Protein AF-Q670M2-F1 (afdb_monomer)

InterPro domains:
  IPR027417 P-loop containing nucleoside triphosphate hydrolase [SSF52540] (26-92)
  IPR049945 ORC1/DEAH AAA+ ATPase domain [PF13401] (62-99)
  IPR052026 ExeA/AAA ATPase DNA-binding & secretion [PTHR35894] (21-99)

Radius of gyration: 21.58 Å; Cα contacts (8 Å, |Δi|>4): 19; chains: 1; bounding box: 43×35×64 Å

pLDDT: mean 79.64, std 11.53, range [50.56, 93.44]

Organism: NCBI:txid314281

Foldseek 3Di:
DPPVVVVVVVVVVVVVVVLVVVCVVVVHPDDPPDPDDDLVPDDPPPVLVVVLVVVVVCVVVVPPDDDDDDDPPPCSVVSVVVSVVVPPDPDDDDDDPDPDDD

Mean predicted aligned error: 12.06 Å

Secondary structure (DSSP, 8-state):
--HHHHHHHHHHHHHHHHHHHHHHHTT-SS-TT-SS--GGG----HHHHHHHHHHHHHHHHT-S-------TTS-HHHHHHHHHHHTTTT--------S---

Structure (mmCIF, N/CA/C/O backbone):
data_AF-Q670M2-F1
#
_entry.id   AF-Q670M2-F1
#
loop_
_atom_site.group_PDB
_atom_site.id
_atom_site.type_symbol
_atom_site.label_atom_id
_atom_site.label_alt_id
_atom_site.label_comp_id
_atom_site.label_asym_id
_atom_site.label_entity_id
_atom_site.label_seq_id
_atom_site.pdbx_PDB_ins_code
_atom_site.Cartn_x
_atom_site.Cartn_y
_atom_site.Cartn_z
_atom_site.occupancy
_atom_site.B_iso_or_equiv
_atom_site.auth_seq_id
_atom_site.auth_comp_id
_atom_site.auth_asym_id
_atom_site.auth_atom_id
_atom_site.pdbx_PDB_model_num
ATOM 1 N N . MET A 1 1 ? 4.577 -19.921 -49.093 1.00 52.09 1 MET A N 1
ATOM 2 C CA . MET A 1 1 ? 3.920 -19.732 -47.777 1.00 52.09 1 MET A CA 1
ATOM 3 C C . MET A 1 1 ? 4.703 -20.314 -46.585 1.00 52.09 1 MET A C 1
ATOM 5 O O . MET A 1 1 ? 4.303 -20.064 -45.462 1.00 52.09 1 MET A O 1
ATOM 9 N N . ALA A 1 2 ? 5.834 -21.017 -46.777 1.00 54.78 2 ALA A N 1
ATOM 10 C CA . ALA A 1 2 ? 6.617 -21.613 -45.677 1.00 54.78 2 ALA A CA 1
ATOM 11 C C . ALA A 1 2 ? 7.663 -20.674 -45.024 1.00 54.78 2 ALA A C 1
ATOM 13 O O . ALA A 1 2 ? 8.157 -20.955 -43.938 1.00 54.78 2 ALA A O 1
ATOM 14 N N . THR A 1 3 ? 8.010 -19.552 -45.661 1.00 56.88 3 THR A N 1
ATOM 15 C CA . THR A 1 3 ? 9.152 -18.704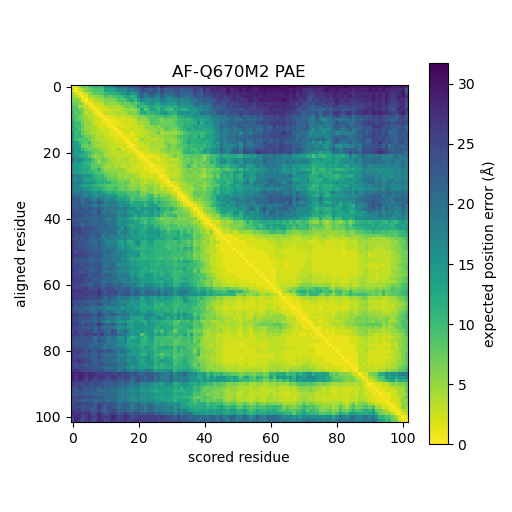 -45.263 1.00 56.88 3 THR A CA 1
ATOM 16 C C . THR A 1 3 ? 8.858 -17.766 -44.082 1.00 56.88 3 THR A C 1
ATOM 18 O O . THR A 1 3 ? 9.764 -17.410 -43.333 1.00 56.88 3 THR A O 1
ATOM 21 N N . THR A 1 4 ? 7.596 -17.384 -43.871 1.00 55.94 4 THR A N 1
ATOM 22 C CA . THR A 1 4 ? 7.174 -16.470 -42.793 1.00 55.94 4 THR A CA 1
ATOM 23 C C . THR A 1 4 ? 7.079 -17.159 -41.428 1.00 55.94 4 THR A C 1
ATOM 25 O O . THR A 1 4 ? 7.435 -16.556 -40.417 1.00 55.94 4 THR A O 1
ATOM 28 N N . ALA A 1 5 ? 6.686 -18.437 -41.385 1.00 59.22 5 ALA A N 1
ATOM 29 C CA . ALA A 1 5 ? 6.602 -19.217 -40.145 1.00 59.22 5 ALA A CA 1
ATOM 30 C C . ALA A 1 5 ? 7.987 -19.478 -39.518 1.00 59.22 5 ALA A C 1
ATOM 32 O O . ALA A 1 5 ? 8.155 -19.392 -38.301 1.00 59.22 5 ALA A O 1
ATOM 33 N N . THR A 1 6 ? 9.010 -19.722 -40.342 1.00 68.56 6 THR A N 1
ATOM 34 C CA . THR A 1 6 ? 10.387 -19.951 -39.875 1.00 68.56 6 THR A CA 1
ATOM 35 C C . THR A 1 6 ? 11.027 -18.678 -39.313 1.00 68.56 6 THR A C 1
ATOM 37 O O . THR A 1 6 ? 11.712 -18.735 -38.291 1.00 68.56 6 THR A O 1
ATOM 40 N N . ALA A 1 7 ? 10.763 -17.517 -39.923 1.00 67.81 7 ALA A N 1
ATOM 41 C CA . ALA A 1 7 ? 11.241 -16.226 -39.425 1.00 67.81 7 ALA A CA 1
ATOM 42 C C . ALA A 1 7 ? 10.594 -15.848 -38.081 1.00 67.81 7 ALA A C 1
ATOM 44 O O . ALA A 1 7 ? 11.286 -15.387 -37.170 1.00 67.81 7 ALA A O 1
ATOM 45 N N . LEU A 1 8 ? 9.290 -16.108 -37.928 1.00 70.81 8 LEU A N 1
ATOM 46 C CA . LEU A 1 8 ? 8.572 -15.897 -36.671 1.00 70.81 8 LEU A CA 1
ATOM 47 C C . LEU A 1 8 ? 9.135 -16.787 -35.551 1.00 70.81 8 LEU A C 1
ATOM 49 O O .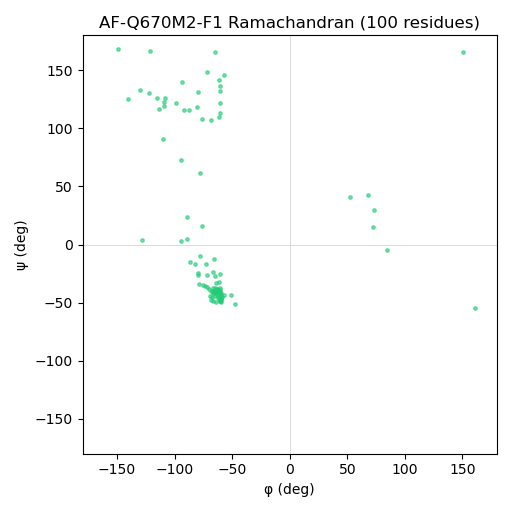 LEU A 1 8 ? 9.445 -16.291 -34.469 1.00 70.81 8 LEU A O 1
ATOM 53 N N . ASN A 1 9 ? 9.370 -18.071 -35.831 1.00 75.75 9 ASN A N 1
ATOM 54 C CA . ASN A 1 9 ? 9.969 -18.997 -34.867 1.00 75.75 9 ASN A CA 1
ATOM 55 C C . ASN A 1 9 ? 11.386 -18.576 -34.448 1.00 75.75 9 ASN A C 1
ATOM 57 O O . ASN A 1 9 ? 11.733 -18.665 -33.271 1.00 75.75 9 ASN A O 1
ATOM 61 N N . ALA A 1 10 ? 12.199 -18.071 -35.378 1.00 74.88 10 ALA A N 1
ATOM 62 C CA . ALA A 1 10 ? 13.533 -17.562 -35.066 1.00 74.88 10 ALA A CA 1
ATOM 63 C C . ALA A 1 10 ? 13.485 -16.298 -34.187 1.00 74.88 10 ALA A C 1
ATOM 65 O O . ALA A 1 10 ? 14.255 -16.185 -33.230 1.00 74.88 10 ALA A O 1
ATOM 66 N N . ALA A 1 11 ? 12.562 -15.372 -34.465 1.00 75.88 11 ALA A N 1
ATOM 67 C CA . ALA A 1 11 ? 12.373 -14.161 -33.669 1.00 75.88 11 ALA A CA 1
ATOM 68 C C . ALA A 1 11 ? 11.896 -14.479 -32.243 1.00 75.88 11 ALA A C 1
ATOM 70 O O . ALA A 1 11 ? 12.461 -13.957 -31.279 1.00 75.88 11 ALA A O 1
ATOM 71 N N . VAL A 1 12 ? 10.928 -15.390 -32.098 1.00 75.62 12 VAL A N 1
ATOM 72 C CA . VAL A 1 12 ? 10.438 -15.856 -30.791 1.00 75.62 12 VAL A CA 1
ATOM 73 C C . VAL A 1 12 ? 11.561 -16.535 -30.009 1.00 75.62 12 VAL A C 1
ATOM 75 O O . VAL A 1 12 ? 11.789 -16.200 -28.850 1.00 75.62 12 VAL A O 1
ATOM 78 N N . LYS A 1 13 ? 12.341 -17.418 -30.643 1.00 75.94 13 LYS A N 1
ATOM 79 C CA . LYS A 1 13 ? 13.467 -18.104 -29.989 1.00 75.94 13 LYS A CA 1
ATOM 80 C C . LYS A 1 13 ? 14.556 -17.123 -29.541 1.00 75.94 13 LYS A C 1
ATOM 82 O O . LYS A 1 13 ? 15.097 -17.266 -28.449 1.00 75.94 13 LYS A O 1
ATOM 87 N N . LYS A 1 14 ? 14.835 -16.092 -30.347 1.00 74.69 14 LYS A N 1
ATOM 88 C CA . LYS A 1 14 ? 15.780 -15.015 -30.011 1.00 74.69 14 LYS A CA 1
ATOM 89 C C . LYS A 1 14 ? 15.286 -14.163 -28.840 1.00 74.69 14 LYS A C 1
ATOM 91 O O . LYS A 1 14 ? 16.085 -13.801 -27.979 1.00 74.69 14 LYS A O 1
ATOM 96 N N . LEU A 1 15 ? 13.988 -13.868 -28.788 1.00 77.44 15 LEU A N 1
ATOM 97 C CA . LEU A 1 15 ? 13.370 -13.129 -27.688 1.00 77.44 15 LEU A CA 1
ATOM 98 C C . LEU A 1 15 ? 13.407 -13.939 -26.386 1.00 77.44 15 LEU A C 1
ATOM 100 O O . LEU A 1 15 ? 13.872 -13.427 -25.373 1.00 77.44 15 LEU A O 1
ATOM 104 N N . VAL A 1 16 ? 13.001 -15.211 -26.433 1.00 77.25 16 VAL A N 1
ATOM 105 C CA . VAL A 1 16 ? 13.039 -16.134 -25.287 1.00 77.25 16 VAL A CA 1
ATOM 106 C C . VAL A 1 16 ? 14.467 -16.312 -24.773 1.00 77.25 16 VAL A C 1
ATOM 108 O O . VAL A 1 16 ? 14.700 -16.227 -23.573 1.00 77.25 16 VAL A O 1
AT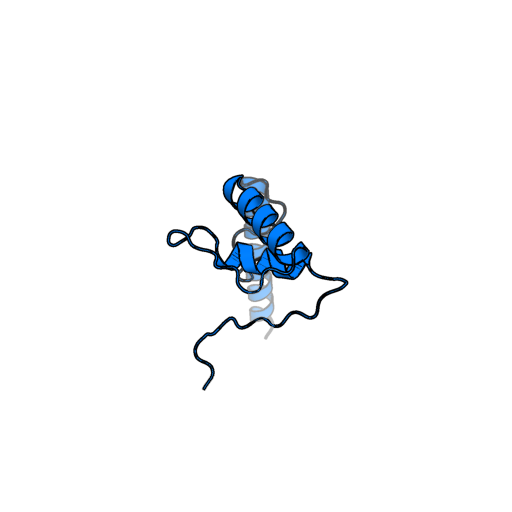OM 111 N N . PHE A 1 17 ? 15.449 -16.475 -25.661 1.00 78.56 17 PHE A N 1
ATOM 112 C CA . PHE A 1 17 ? 16.851 -16.584 -25.256 1.00 78.56 17 PHE A CA 1
ATOM 113 C C . PHE A 1 17 ? 17.362 -15.300 -24.588 1.00 78.56 17 PHE A C 1
ATOM 115 O O . PHE A 1 17 ? 18.040 -15.354 -23.564 1.00 78.56 17 PHE A O 1
ATOM 122 N N . LYS A 1 18 ? 16.989 -14.132 -25.126 1.00 74.06 18 LYS A N 1
ATOM 123 C CA . LYS A 1 18 ? 17.330 -12.830 -24.537 1.00 74.06 18 LYS A CA 1
ATOM 124 C C . LYS A 1 18 ? 16.699 -12.645 -23.152 1.00 74.06 18 LYS A C 1
ATOM 126 O O . LYS A 1 18 ? 17.349 -12.105 -22.263 1.00 74.06 18 LYS A O 1
ATOM 131 N N . LEU A 1 19 ? 15.466 -13.114 -22.971 1.00 74.38 19 LEU A N 1
ATOM 132 C CA . LEU A 1 19 ? 14.745 -13.106 -21.697 1.00 74.38 19 LEU A CA 1
ATOM 133 C C . LEU A 1 19 ? 15.426 -13.993 -20.652 1.00 74.38 19 LEU A C 1
ATOM 135 O O . LEU A 1 19 ? 15.712 -13.523 -19.555 1.00 74.38 19 LEU A O 1
ATOM 139 N N . ILE A 1 20 ? 15.758 -15.233 -21.017 1.00 80.06 20 ILE A N 1
ATOM 140 C CA . ILE A 1 20 ? 16.473 -16.177 -20.143 1.00 80.06 20 ILE A CA 1
ATOM 141 C C . ILE A 1 20 ? 17.830 -15.597 -19.721 1.00 80.06 20 ILE A C 1
ATOM 143 O O . ILE A 1 20 ? 18.157 -15.613 -18.538 1.00 80.06 20 ILE A O 1
ATOM 147 N N . MET A 1 21 ? 18.583 -15.017 -20.664 1.00 84.69 21 MET A N 1
ATOM 148 C CA . MET A 1 21 ? 19.876 -14.380 -20.386 1.00 84.69 21 MET A CA 1
ATOM 149 C C . MET A 1 21 ? 19.746 -13.200 -19.413 1.00 84.69 21 MET A C 1
ATOM 151 O O . MET A 1 21 ? 20.587 -13.024 -18.534 1.00 84.69 21 MET A O 1
ATOM 155 N N . TYR A 1 22 ? 18.703 -12.382 -19.560 1.00 81.62 22 TYR A N 1
ATOM 156 C CA . TYR A 1 22 ? 18.476 -11.233 -18.686 1.00 81.62 22 TYR A CA 1
ATOM 157 C C . TYR A 1 22 ? 18.138 -11.675 -17.255 1.00 81.62 22 TYR A C 1
ATOM 159 O O . TYR A 1 22 ? 18.729 -11.170 -16.301 1.00 81.62 22 TYR A O 1
ATOM 167 N N . LEU A 1 23 ? 17.250 -12.664 -17.109 1.00 84.50 23 LEU A N 1
ATOM 168 C CA . LEU A 1 23 ? 16.905 -13.240 -15.808 1.00 84.50 23 LEU A CA 1
ATOM 169 C C . LEU A 1 23 ? 18.128 -13.868 -15.128 1.00 84.50 23 LEU A C 1
ATOM 171 O O . LEU A 1 23 ? 18.359 -13.607 -13.951 1.00 84.50 23 LEU A O 1
ATOM 175 N N . SER A 1 24 ? 18.961 -14.614 -15.865 1.00 84.38 24 SER A N 1
ATOM 176 C CA . SER A 1 24 ? 20.180 -15.213 -15.305 1.00 84.38 24 SER A CA 1
ATOM 177 C C . SER A 1 24 ? 21.241 -14.176 -14.935 1.00 84.38 24 SER A C 1
ATOM 179 O O . SER A 1 24 ? 21.880 -14.307 -13.897 1.00 84.38 24 SER A O 1
ATOM 181 N N . PHE A 1 25 ? 21.428 -13.135 -15.756 1.00 86.19 25 PHE A N 1
ATOM 182 C CA . PHE A 1 25 ? 22.439 -12.101 -15.511 1.00 86.19 25 PHE A CA 1
ATOM 183 C C . PHE A 1 25 ? 22.127 -11.289 -14.248 1.00 86.19 25 PHE A C 1
ATOM 185 O O . PHE A 1 25 ? 23.025 -11.011 -13.459 1.00 86.19 25 PHE A O 1
ATOM 192 N N . PHE A 1 26 ? 20.851 -10.953 -14.029 1.00 83.31 26 PHE A N 1
ATOM 193 C CA . PHE A 1 26 ? 20.399 -10.206 -12.850 1.00 83.31 26 PHE A CA 1
ATOM 194 C C . PHE A 1 26 ? 19.913 -11.099 -11.697 1.00 83.31 26 PHE A C 1
ATOM 196 O O . PHE A 1 26 ? 19.463 -10.577 -10.680 1.00 83.31 26 PHE A O 1
ATOM 203 N N . SER A 1 27 ? 20.006 -12.428 -11.832 1.00 83.94 27 SER A N 1
ATOM 204 C CA . SER A 1 27 ? 19.505 -13.406 -10.850 1.00 83.94 27 SER A CA 1
ATOM 205 C C . SER A 1 27 ? 18.036 -13.183 -10.449 1.00 83.94 27 SER A C 1
ATOM 207 O O . SER A 1 27 ? 17.665 -13.295 -9.281 1.00 83.94 27 SER A O 1
ATOM 209 N N . LEU A 1 28 ? 17.191 -12.847 -11.426 1.00 81.25 28 LEU A N 1
ATOM 210 C CA . LEU A 1 28 ? 15.767 -12.581 -11.226 1.00 81.25 28 LEU A CA 1
ATOM 211 C C . LEU A 1 28 ? 14.938 -13.847 -11.463 1.00 81.25 28 LEU A C 1
ATOM 213 O O . LEU A 1 28 ? 15.186 -14.593 -12.407 1.00 81.25 28 LEU A O 1
ATOM 217 N N . GLN A 1 29 ? 13.923 -14.058 -10.624 1.00 77.38 29 GLN A N 1
ATOM 218 C CA . GLN A 1 29 ? 12.984 -15.185 -10.745 1.00 77.38 29 GLN A CA 1
ATOM 219 C C . GLN A 1 29 ? 11.900 -14.937 -11.804 1.00 77.38 29 GLN A C 1
ATOM 221 O O . GLN A 1 29 ? 11.341 -15.875 -12.364 1.00 77.38 29 GLN A O 1
ATOM 226 N N . GLU A 1 30 ? 11.616 -13.669 -12.100 1.00 78.06 30 GLU A N 1
ATOM 227 C CA . GLU A 1 30 ? 10.617 -13.263 -13.079 1.00 78.06 30 GLU A CA 1
ATOM 228 C C . GLU A 1 30 ? 10.996 -11.945 -13.756 1.00 78.06 30 GLU A C 1
ATOM 230 O O . GLU A 1 30 ? 11.933 -11.254 -13.348 1.00 78.06 30 GLU A O 1
ATOM 235 N N . MET A 1 31 ? 10.284 -11.618 -14.836 1.00 75.12 31 MET A N 1
ATOM 236 C CA . MET A 1 31 ? 10.548 -10.418 -15.620 1.00 75.12 31 MET A CA 1
ATOM 237 C C . MET A 1 31 ? 10.379 -9.147 -14.781 1.00 75.12 31 MET A C 1
ATOM 239 O O . MET A 1 31 ? 9.270 -8.876 -14.314 1.00 75.12 31 MET A O 1
ATOM 243 N N . PRO A 1 32 ? 11.422 -8.310 -14.654 1.00 68.19 32 PRO A N 1
ATOM 244 C CA . PRO A 1 32 ? 11.259 -7.017 -14.018 1.00 68.19 32 PRO A CA 1
ATOM 245 C C . PRO A 1 32 ? 10.473 -6.084 -14.947 1.00 68.19 32 PRO A C 1
ATOM 247 O O . PRO A 1 32 ? 10.590 -6.158 -16.171 1.00 68.19 32 PRO A O 1
ATOM 250 N N . PHE A 1 33 ? 9.694 -5.178 -14.354 1.00 68.81 33 PHE A N 1
ATOM 251 C CA . PHE A 1 33 ? 8.904 -4.157 -15.061 1.00 68.81 33 PHE A CA 1
ATOM 252 C C . PHE A 1 33 ? 7.726 -4.698 -15.890 1.00 68.81 33 PHE A C 1
ATOM 254 O O . PHE A 1 33 ? 7.462 -4.229 -16.998 1.00 68.81 33 PHE A O 1
ATOM 261 N N . SER A 1 34 ? 6.968 -5.659 -15.351 1.00 65.25 34 SER A N 1
ATOM 262 C CA . SER A 1 34 ? 5.688 -6.032 -15.962 1.00 65.25 34 SER A CA 1
ATOM 263 C C . SER A 1 34 ? 4.721 -4.837 -15.979 1.00 65.25 34 SER A C 1
ATOM 265 O O . SER A 1 34 ? 4.657 -4.079 -15.010 1.00 65.25 34 SER A O 1
ATOM 267 N N . LEU A 1 35 ? 3.944 -4.687 -17.057 1.00 58.03 35 LEU A N 1
ATOM 268 C CA . LEU A 1 35 ? 2.959 -3.602 -17.208 1.00 58.03 35 LEU A CA 1
ATOM 269 C C . LEU A 1 35 ? 1.878 -3.619 -16.118 1.00 58.03 35 LEU A C 1
ATOM 271 O O . LEU A 1 35 ? 1.282 -2.590 -15.809 1.00 58.03 35 LEU A O 1
ATOM 275 N N . THR A 1 36 ? 1.624 -4.785 -15.531 1.00 53.19 36 THR A N 1
ATOM 276 C CA . THR A 1 36 ? 0.700 -4.960 -14.416 1.00 53.19 36 THR A CA 1
ATOM 277 C C . THR A 1 36 ? 1.429 -4.726 -13.093 1.00 53.19 36 THR A C 1
ATOM 279 O O . THR A 1 36 ? 2.324 -5.500 -12.757 1.00 53.19 36 THR A O 1
ATOM 282 N N . PRO A 1 37 ? 1.076 -3.698 -12.303 1.00 50.56 37 PRO A N 1
ATOM 283 C CA . PRO A 1 37 ? 1.652 -3.526 -10.975 1.00 50.56 37 PRO A CA 1
ATOM 284 C C . PRO A 1 37 ? 1.323 -4.747 -10.105 1.00 50.56 37 PRO A C 1
ATOM 286 O O . PRO A 1 37 ? 0.163 -4.988 -9.777 1.00 50.56 37 PRO A O 1
ATOM 289 N N . ASN A 1 38 ? 2.347 -5.521 -9.741 1.00 59.66 38 ASN A N 1
ATOM 290 C CA . ASN A 1 38 ? 2.212 -6.709 -8.905 1.00 59.66 38 ASN A CA 1
ATOM 291 C C . ASN A 1 38 ? 2.413 -6.325 -7.427 1.00 59.66 38 ASN A C 1
ATOM 293 O O . ASN A 1 38 ? 3.491 -5.891 -7.018 1.00 59.66 38 ASN A O 1
ATOM 297 N N . THR A 1 39 ? 1.366 -6.481 -6.612 1.00 58.81 39 THR A N 1
ATOM 298 C CA . THR A 1 39 ? 1.387 -6.163 -5.172 1.00 58.81 39 THR A CA 1
ATOM 299 C C . THR A 1 39 ? 2.316 -7.066 -4.358 1.00 58.81 39 THR A C 1
ATOM 301 O O . THR A 1 39 ? 2.605 -6.734 -3.210 1.00 58.81 39 THR A O 1
ATOM 304 N N . GLN A 1 40 ? 2.808 -8.173 -4.930 1.00 63.12 40 GLN A N 1
ATOM 305 C CA . GLN A 1 40 ? 3.810 -9.041 -4.298 1.00 63.12 40 GLN A CA 1
ATOM 306 C C . GLN A 1 40 ? 5.172 -8.345 -4.134 1.00 63.12 40 GLN A C 1
ATOM 308 O O . GLN A 1 40 ? 5.908 -8.669 -3.209 1.00 63.12 40 GLN A O 1
ATOM 313 N N . PHE A 1 41 ? 5.475 -7.323 -4.946 1.00 64.94 41 PHE A N 1
ATOM 314 C CA . PHE A 1 41 ? 6.687 -6.501 -4.809 1.00 64.94 41 PHE A CA 1
ATOM 315 C C . PHE A 1 41 ? 6.508 -5.294 -3.884 1.00 64.94 41 PHE A C 1
ATOM 317 O O . PHE A 1 41 ? 7.223 -4.297 -4.003 1.00 64.94 41 PHE A O 1
ATOM 324 N N . PHE A 1 42 ? 5.545 -5.341 -2.962 1.00 68.44 42 PHE A N 1
ATOM 325 C CA . PHE A 1 42 ? 5.414 -4.305 -1.948 1.00 68.44 42 PHE A CA 1
ATOM 326 C C . PHE A 1 42 ? 6.681 -4.255 -1.080 1.00 68.44 42 PHE A C 1
ATOM 328 O O . PHE A 1 42 ? 6.920 -5.139 -0.259 1.00 68.44 42 PHE A O 1
ATOM 335 N N . CYS A 1 43 ? 7.474 -3.192 -1.222 1.00 70.62 43 CYS A N 1
ATOM 336 C CA . CYS A 1 43 ? 8.577 -2.927 -0.308 1.00 70.62 43 CYS A CA 1
ATOM 337 C C . CYS A 1 43 ? 8.012 -2.363 1.000 1.00 70.62 43 CYS A C 1
ATOM 339 O O . CYS A 1 43 ? 7.536 -1.228 1.058 1.00 70.62 43 CYS A O 1
ATOM 341 N N . ALA A 1 44 ? 8.045 -3.177 2.053 1.00 71.31 44 ALA A N 1
ATOM 342 C CA . ALA A 1 44 ? 7.533 -2.830 3.370 1.00 71.31 44 ALA A CA 1
ATOM 343 C C . ALA A 1 44 ? 8.489 -1.922 4.148 1.00 71.31 44 ALA A C 1
ATOM 345 O O . ALA A 1 44 ? 8.975 -2.294 5.215 1.00 71.31 44 ALA A O 1
ATOM 346 N N . LEU A 1 45 ? 8.750 -0.727 3.611 1.00 82.31 45 LEU A N 1
ATOM 347 C CA . LEU A 1 45 ? 9.500 0.303 4.321 1.00 82.31 45 LEU A CA 1
ATOM 348 C C . LEU A 1 45 ? 8.809 0.628 5.646 1.00 82.31 45 LEU A C 1
ATOM 350 O O . LEU A 1 45 ? 7.578 0.634 5.742 1.00 82.31 45 LEU A O 1
ATOM 354 N N . GLN A 1 46 ? 9.614 0.937 6.657 1.00 85.81 46 GLN A N 1
ATOM 355 C CA . GLN A 1 46 ? 9.136 1.200 8.009 1.00 85.81 46 GLN A CA 1
ATOM 356 C C . GLN A 1 46 ? 7.999 2.245 8.078 1.00 85.81 46 GLN A C 1
ATOM 358 O O . GLN A 1 46 ? 6.972 1.924 8.680 1.00 85.81 46 GLN A O 1
ATOM 363 N N . PRO A 1 47 ? 8.053 3.386 7.355 1.00 86.06 47 PRO A N 1
ATOM 364 C CA . PRO A 1 47 ? 6.951 4.353 7.344 1.00 86.06 47 PRO A CA 1
ATOM 365 C C . PRO A 1 47 ? 5.631 3.788 6.799 1.00 86.06 47 PRO A C 1
ATOM 367 O O . PRO A 1 47 ? 4.551 4.180 7.236 1.00 86.06 47 PRO A O 1
ATOM 370 N N . HIS A 1 48 ? 5.682 2.853 5.844 1.00 89.31 48 HIS A N 1
ATOM 371 C CA . HIS A 1 48 ? 4.472 2.229 5.306 1.00 89.31 48 HIS A CA 1
ATOM 372 C C . HIS A 1 48 ? 3.847 1.245 6.295 1.00 89.31 48 HIS A C 1
ATOM 374 O O . HIS A 1 48 ? 2.622 1.136 6.351 1.00 89.31 48 HIS A O 1
ATOM 380 N N . ASN A 1 49 ? 4.669 0.532 7.068 1.00 89.69 49 ASN A N 1
ATOM 381 C CA . ASN A 1 49 ? 4.180 -0.388 8.094 1.00 89.69 49 ASN 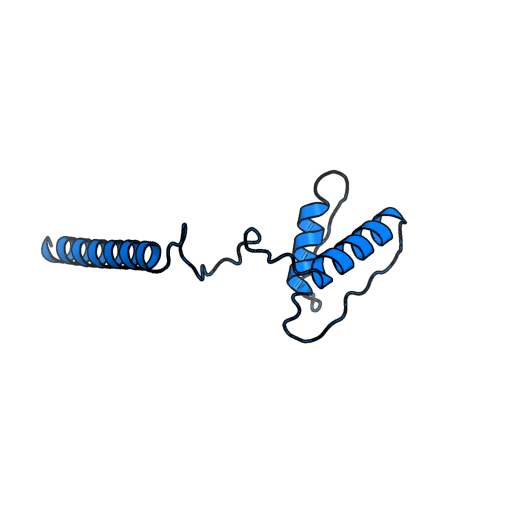A CA 1
ATOM 382 C C . ASN A 1 49 ? 3.540 0.379 9.253 1.00 89.69 49 ASN A C 1
ATOM 384 O O . ASN A 1 49 ? 2.444 0.021 9.677 1.00 89.69 49 ASN A O 1
ATOM 388 N N . GLU A 1 50 ? 4.177 1.459 9.708 1.00 91.44 50 GLU A N 1
ATOM 389 C CA . GLU A 1 50 ? 3.633 2.344 10.742 1.00 91.44 50 GLU A CA 1
ATOM 390 C C . GLU A 1 50 ? 2.293 2.947 10.298 1.00 91.44 50 GLU A C 1
ATOM 392 O O . GLU A 1 50 ? 1.290 2.810 11.000 1.00 91.44 50 GLU A O 1
ATOM 397 N N . ALA A 1 51 ? 2.228 3.504 9.083 1.00 92.56 51 ALA A N 1
ATOM 398 C CA . ALA A 1 51 ? 0.984 4.044 8.538 1.00 92.56 51 ALA A CA 1
ATOM 399 C C . ALA A 1 51 ? -0.120 2.976 8.404 1.00 92.56 51 ALA A C 1
ATOM 401 O O . ALA A 1 51 ? -1.282 3.251 8.697 1.00 92.56 51 ALA A O 1
ATOM 402 N N . MET A 1 52 ? 0.225 1.746 8.002 1.00 91.81 52 MET A N 1
ATOM 403 C CA . MET A 1 52 ? -0.735 0.640 7.924 1.00 91.81 52 MET A CA 1
ATOM 404 C C . MET A 1 52 ? -1.295 0.262 9.301 1.00 91.81 52 MET A C 1
ATOM 406 O O . MET A 1 52 ? -2.496 0.037 9.425 1.00 91.81 52 MET A O 1
ATOM 410 N N . GLN A 1 53 ? -0.455 0.208 10.338 1.00 92.06 53 GLN A N 1
ATOM 411 C CA . GLN A 1 53 ? -0.904 -0.101 11.700 1.00 92.06 53 GLN A CA 1
ATOM 412 C C . GLN A 1 53 ? -1.857 0.967 12.241 1.00 92.06 53 GLN A C 1
ATOM 414 O O . GLN A 1 53 ? -2.880 0.627 12.839 1.00 92.06 53 GLN A O 1
ATOM 419 N N . VAL A 1 54 ? -1.568 2.245 11.974 1.00 93.44 54 VAL A N 1
ATOM 420 C CA . VAL A 1 54 ? -2.465 3.355 12.329 1.00 93.44 54 VAL A CA 1
ATOM 421 C C . VAL A 1 54 ? -3.813 3.200 11.622 1.00 93.44 54 VAL A C 1
ATOM 423 O O . VAL A 1 54 ? -4.848 3.234 12.281 1.00 93.44 54 VAL A O 1
ATOM 426 N N . LEU A 1 55 ? -3.812 2.944 10.308 1.00 93.06 55 LEU A N 1
ATOM 427 C CA . LEU A 1 55 ? -5.038 2.746 9.525 1.00 93.06 55 LEU A CA 1
ATOM 428 C C . LEU A 1 55 ? -5.879 1.572 10.044 1.00 93.06 55 LEU A C 1
ATOM 430 O O . LEU A 1 55 ? -7.083 1.714 10.237 1.00 93.06 55 LEU A O 1
ATOM 434 N N . LEU A 1 56 ? -5.252 0.422 10.301 1.00 91.00 56 LEU A N 1
ATOM 435 C CA . LEU A 1 56 ? -5.943 -0.761 10.818 1.00 91.00 56 LEU A CA 1
ATOM 436 C C . LEU A 1 56 ? -6.514 -0.528 12.220 1.00 91.00 56 LEU A C 1
ATOM 438 O O . LEU A 1 56 ? -7.602 -1.012 12.524 1.00 91.00 56 LEU A O 1
ATOM 442 N N . THR A 1 57 ? -5.795 0.204 13.070 1.00 91.56 57 THR A N 1
ATOM 443 C CA . THR A 1 57 ? -6.255 0.527 14.426 1.00 91.56 57 THR A CA 1
ATOM 444 C C . THR A 1 57 ? -7.447 1.477 14.383 1.00 91.56 57 THR A C 1
ATOM 446 O O . THR A 1 57 ? -8.472 1.180 14.990 1.00 91.56 57 THR A O 1
ATOM 449 N N . ALA A 1 58 ? -7.362 2.553 13.599 1.00 91.88 58 ALA A N 1
ATOM 450 C CA . ALA A 1 58 ? -8.449 3.513 13.424 1.00 91.88 58 ALA A CA 1
ATOM 451 C C . ALA A 1 58 ? -9.721 2.855 12.858 1.00 91.88 58 ALA A C 1
ATOM 453 O O . ALA A 1 58 ? -10.820 3.088 13.362 1.00 91.88 58 ALA A O 1
ATOM 454 N N . LEU A 1 59 ? -9.577 1.947 11.882 1.00 89.44 59 LEU A N 1
ATOM 455 C CA . LEU A 1 59 ? -10.699 1.158 11.362 1.00 89.44 59 LEU A CA 1
ATOM 456 C C . LEU A 1 59 ? -11.324 0.250 12.429 1.00 89.44 59 LEU A C 1
ATOM 458 O O . LEU A 1 59 ? -12.546 0.194 12.535 1.00 89.44 59 LEU A O 1
ATOM 462 N N . LYS A 1 60 ? -10.510 -0.436 13.243 1.00 87.69 60 LYS A N 1
ATOM 463 C CA . LYS A 1 60 ? -11.003 -1.282 14.347 1.00 87.69 60 LYS A CA 1
ATOM 464 C C . LYS A 1 60 ? -11.720 -0.480 15.431 1.00 87.69 60 LYS A C 1
ATOM 466 O O . LYS A 1 60 ? -12.646 -0.995 16.047 1.00 87.69 60 LYS A O 1
ATOM 471 N N . MET A 1 61 ? -11.293 0.759 15.666 1.00 91.19 61 MET A N 1
ATOM 472 C CA . MET A 1 61 ? -11.930 1.675 16.616 1.00 91.19 61 MET A CA 1
ATOM 473 C C . MET A 1 61 ? -13.213 2.312 16.064 1.00 91.19 61 MET A C 1
ATOM 475 O O . MET A 1 61 ? -13.947 2.937 16.825 1.00 91.19 61 MET A O 1
ATOM 479 N N . GLY A 1 62 ? -13.505 2.145 14.770 1.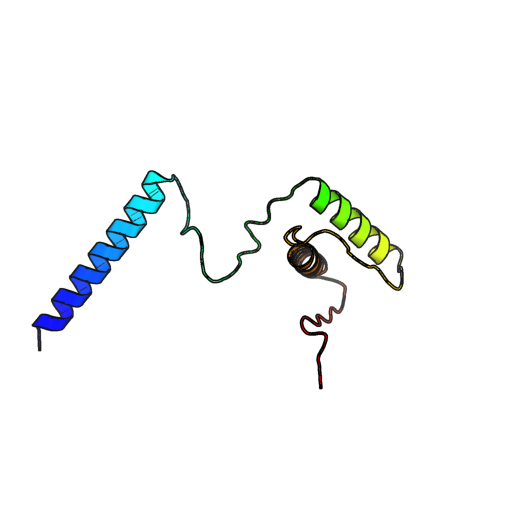00 87.19 62 GLY A N 1
ATOM 480 C CA . GLY A 1 62 ? -14.670 2.749 14.129 1.00 87.19 62 GLY A CA 1
ATOM 481 C C . GLY A 1 62 ? -14.527 4.256 13.915 1.00 87.19 62 GLY A C 1
ATOM 482 O O . GLY A 1 62 ? -15.529 4.972 13.936 1.00 87.19 62 GLY A O 1
ATOM 483 N N . GLU A 1 63 ? -13.303 4.761 13.726 1.00 84.50 63 GLU A N 1
ATOM 484 C CA . GLU A 1 63 ? -13.106 6.162 13.349 1.00 84.50 63 GLU A CA 1
ATOM 485 C C . GLU A 1 63 ? -13.788 6.459 12.005 1.00 84.50 63 GLU A C 1
ATOM 487 O O . GLU A 1 63 ? -13.630 5.724 11.030 1.00 84.50 63 GLU A O 1
ATOM 492 N N . GLY A 1 64 ? -14.557 7.550 11.942 1.00 83.88 64 GLY A N 1
ATOM 493 C CA . GLY A 1 64 ? -15.402 7.841 10.779 1.00 83.88 64 GLY A CA 1
ATOM 494 C C . GLY A 1 64 ? -14.636 8.271 9.524 1.00 83.88 64 GLY A C 1
ATOM 495 O O . GLY A 1 64 ? -15.027 7.914 8.416 1.00 83.88 64 GLY A O 1
ATOM 496 N N . PHE A 1 65 ? -13.546 9.030 9.672 1.00 90.25 65 PHE A N 1
ATOM 497 C CA . PHE A 1 65 ? -12.780 9.553 8.538 1.00 90.25 65 PHE A CA 1
ATOM 498 C C . PHE A 1 65 ? -11.283 9.500 8.803 1.00 90.25 65 PHE A C 1
ATOM 500 O O . PHE A 1 65 ? -10.793 10.103 9.753 1.00 90.25 65 PHE A O 1
ATOM 507 N N . ILE A 1 66 ? -10.550 8.855 7.895 1.00 91.56 66 ILE A N 1
ATOM 508 C CA . ILE A 1 66 ? -9.093 8.762 7.959 1.00 91.56 66 ILE A CA 1
ATOM 509 C C . ILE A 1 66 ? -8.502 9.335 6.672 1.00 91.56 66 ILE A C 1
ATOM 511 O O . ILE A 1 66 ? -8.913 8.981 5.565 1.00 91.56 66 ILE A O 1
ATOM 515 N N . LYS A 1 67 ? -7.518 10.227 6.808 1.00 91.38 67 LYS A N 1
ATOM 516 C CA . LYS A 1 67 ? -6.831 10.871 5.683 1.00 91.38 67 LYS A CA 1
ATOM 517 C C . LYS A 1 67 ? -5.367 10.455 5.652 1.00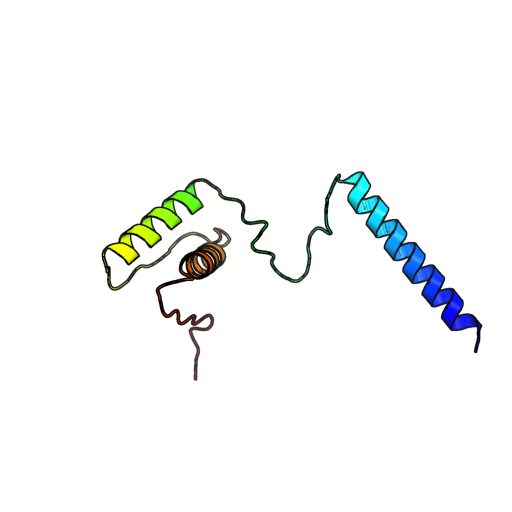 91.38 67 LYS A C 1
ATOM 519 O O . LYS A 1 67 ? -4.637 10.674 6.610 1.00 91.38 67 LYS A O 1
ATOM 524 N N . VAL A 1 68 ? -4.917 9.939 4.510 1.00 91.19 68 VAL A N 1
ATOM 525 C CA . VAL A 1 68 ? -3.505 9.612 4.268 1.00 91.19 68 VAL A CA 1
ATOM 526 C C . VAL A 1 68 ? -2.848 10.741 3.474 1.00 91.19 68 VAL A C 1
ATOM 528 O O . VAL A 1 68 ? -3.285 11.069 2.369 1.00 91.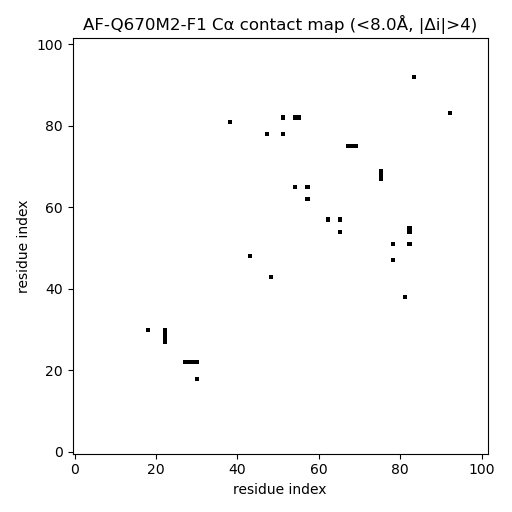19 68 VAL A O 1
ATOM 531 N N . THR A 1 69 ? -1.786 11.336 4.015 1.00 91.50 69 THR A N 1
ATOM 532 C CA . THR A 1 69 ? -1.019 12.423 3.382 1.00 91.50 69 THR A CA 1
ATOM 533 C C . THR A 1 69 ? 0.450 12.039 3.198 1.00 91.50 69 THR A C 1
ATOM 535 O O . THR A 1 69 ? 0.912 11.018 3.697 1.00 91.50 69 THR A O 1
ATOM 538 N N . GLY A 1 70 ? 1.176 12.820 2.397 1.00 89.56 70 GLY A N 1
ATOM 539 C CA . GLY A 1 70 ? 2.588 12.592 2.094 1.00 89.56 70 GLY A CA 1
ATOM 540 C C . GLY A 1 70 ? 2.966 13.114 0.711 1.00 89.56 70 GLY A C 1
ATOM 541 O O . GLY A 1 70 ? 2.093 13.370 -0.125 1.00 89.56 70 GLY A O 1
ATOM 542 N N . GLU A 1 71 ? 4.262 13.233 0.452 1.00 93.38 71 GLU A N 1
ATOM 543 C CA . GLU A 1 71 ? 4.814 13.784 -0.793 1.00 93.38 71 GLU A CA 1
ATOM 544 C C . GLU A 1 71 ? 4.501 12.938 -2.039 1.00 93.38 71 GLU A C 1
ATOM 546 O O . GLU A 1 71 ? 4.040 11.796 -1.959 1.00 93.38 71 GLU A O 1
ATOM 551 N N . VAL A 1 72 ? 4.705 13.496 -3.232 1.00 90.06 72 VAL A N 1
ATOM 552 C CA . VAL A 1 72 ? 4.522 12.751 -4.488 1.00 90.06 72 VAL A CA 1
ATOM 553 C C . VAL A 1 72 ? 5.487 11.561 -4.519 1.00 90.06 72 VAL A C 1
ATOM 555 O O . VAL A 1 72 ? 6.643 11.678 -4.140 1.00 90.06 72 VAL A O 1
ATOM 558 N N . GLY A 1 73 ? 5.001 10.389 -4.935 1.00 83.88 73 GLY A N 1
ATOM 559 C CA . GLY A 1 73 ? 5.825 9.176 -5.008 1.00 83.88 73 GLY A CA 1
ATOM 560 C C . GLY A 1 73 ? 5.960 8.384 -3.702 1.00 83.88 73 GLY A C 1
ATOM 561 O O . GLY A 1 73 ? 6.459 7.267 -3.742 1.00 83.88 73 GLY A O 1
ATOM 562 N N . THR A 1 74 ? 5.422 8.851 -2.569 1.00 86.88 74 THR A N 1
ATOM 563 C CA . THR A 1 74 ? 5.511 8.135 -1.273 1.00 86.88 74 THR A CA 1
ATOM 564 C C . THR A 1 74 ? 4.578 6.925 -1.133 1.00 86.88 74 THR A C 1
ATOM 566 O O . THR A 1 74 ? 4.295 6.467 -0.032 1.00 86.88 74 THR A O 1
ATOM 569 N N . GLY A 1 75 ? 4.027 6.408 -2.230 1.00 86.81 75 GLY A N 1
ATOM 570 C CA . GLY A 1 75 ? 3.247 5.170 -2.193 1.00 86.81 75 GLY A CA 1
ATOM 571 C C . GLY A 1 75 ? 1.862 5.260 -1.538 1.00 86.81 75 GLY A C 1
ATOM 572 O O . GLY A 1 75 ? 1.272 4.216 -1.296 1.00 86.81 75 GLY A O 1
ATOM 573 N N . LYS A 1 76 ? 1.286 6.450 -1.305 1.00 91.56 76 LYS A N 1
ATOM 574 C CA . LYS A 1 76 ? -0.072 6.618 -0.721 1.00 91.56 76 LYS A CA 1
ATOM 575 C C . LYS A 1 76 ? -1.140 5.732 -1.380 1.00 91.56 76 LYS A C 1
ATOM 577 O O . LYS A 1 76 ? -1.828 4.978 -0.705 1.00 91.56 76 LYS A O 1
ATOM 582 N N . THR A 1 77 ? -1.240 5.771 -2.711 1.00 88.81 77 THR A N 1
ATOM 583 C CA . THR A 1 77 ? -2.196 4.949 -3.477 1.00 88.81 77 THR A CA 1
ATOM 584 C C . THR A 1 77 ? -1.955 3.454 -3.278 1.00 88.81 77 THR A C 1
ATOM 586 O O . THR A 1 77 ? -2.891 2.661 -3.210 1.00 88.81 77 THR A O 1
ATOM 589 N N . LEU A 1 78 ? -0.687 3.068 -3.180 1.00 88.06 78 LEU A N 1
ATOM 590 C CA . LEU A 1 78 ? -0.260 1.689 -3.010 1.00 88.06 78 LEU A CA 1
ATOM 591 C C . LEU A 1 78 ? -0.507 1.206 -1.567 1.00 88.06 78 LEU A C 1
ATOM 593 O O . LEU A 1 78 ? -0.951 0.074 -1.390 1.00 88.06 78 LEU A O 1
ATOM 597 N N . LEU A 1 79 ? -0.358 2.077 -0.562 1.00 89.75 79 LEU A N 1
ATOM 598 C CA . LEU A 1 79 ? -0.773 1.831 0.821 1.00 89.75 79 LEU A CA 1
ATOM 599 C C . LEU A 1 79 ? -2.286 1.591 0.908 1.00 89.75 79 LEU A C 1
ATOM 601 O O . LEU A 1 79 ? -2.699 0.584 1.477 1.00 89.75 79 LEU A O 1
ATOM 605 N N . CYS A 1 80 ? -3.105 2.449 0.284 1.00 88.94 80 CYS A N 1
ATOM 606 C CA . CYS A 1 80 ? -4.559 2.262 0.248 1.00 88.94 80 CYS A CA 1
ATOM 607 C C . CYS A 1 80 ? -4.937 0.931 -0.411 1.00 88.94 80 CYS A C 1
ATOM 609 O O . CYS A 1 80 ? -5.729 0.182 0.147 1.00 88.94 80 CYS A O 1
ATOM 611 N N . ARG A 1 81 ? -4.335 0.579 -1.556 1.00 87.56 81 ARG A N 1
ATOM 612 C CA . ARG A 1 81 ? -4.583 -0.723 -2.204 1.00 87.56 81 ARG A CA 1
ATOM 613 C C . ARG A 1 81 ? -4.198 -1.903 -1.313 1.00 87.56 81 ARG A C 1
ATOM 615 O O . ARG A 1 81 ? -4.937 -2.880 -1.249 1.00 87.56 81 ARG A O 1
ATOM 622 N N . LYS A 1 82 ? -3.069 -1.812 -0.604 1.00 87.62 82 LYS A N 1
ATOM 623 C CA . LYS A 1 82 ? -2.652 -2.852 0.344 1.00 87.62 82 LYS A CA 1
ATOM 624 C C . LYS A 1 82 ? -3.640 -2.987 1.506 1.00 87.62 82 LYS A C 1
ATOM 626 O O . LYS A 1 82 ? -3.933 -4.110 1.903 1.00 87.62 82 LYS A O 1
ATOM 631 N N . LEU A 1 83 ? -4.173 -1.870 2.006 1.00 89.75 83 LEU A N 1
ATOM 632 C CA . LEU A 1 83 ? -5.203 -1.872 3.043 1.00 89.75 83 LEU A CA 1
ATOM 633 C C . LEU A 1 83 ? -6.447 -2.628 2.562 1.00 89.75 83 LEU A C 1
ATOM 635 O O . LEU A 1 83 ? -6.902 -3.529 3.259 1.00 89.75 83 LEU A O 1
ATOM 639 N N . LEU A 1 84 ? -6.933 -2.344 1.348 1.00 88.62 84 LEU A N 1
ATOM 640 C CA . LEU A 1 84 ? -8.088 -3.051 0.779 1.00 88.62 84 LEU A CA 1
ATOM 641 C C . LEU A 1 84 ? -7.862 -4.566 0.709 1.00 88.62 84 LEU A C 1
ATOM 643 O O . LEU A 1 84 ? -8.737 -5.333 1.096 1.00 88.62 84 LEU A O 1
ATOM 647 N N . ASN A 1 85 ? -6.668 -4.994 0.287 1.00 84.88 85 ASN A N 1
ATOM 648 C CA . ASN A 1 85 ? -6.315 -6.414 0.227 1.00 84.88 85 ASN A CA 1
ATOM 649 C C . ASN A 1 85 ? -6.263 -7.078 1.616 1.00 84.88 85 ASN A C 1
ATOM 651 O O . ASN A 1 85 ? -6.465 -8.284 1.715 1.00 84.88 85 ASN A O 1
ATOM 655 N N . SER A 1 86 ? -5.981 -6.318 2.680 1.00 85.12 86 SER A N 1
ATOM 656 C CA . SER A 1 86 ? -5.904 -6.839 4.054 1.00 85.12 86 SER A CA 1
ATOM 657 C C . SER A 1 86 ? -7.258 -6.970 4.758 1.00 85.12 86 SER A C 1
ATOM 659 O O . SER A 1 86 ? -7.348 -7.668 5.761 1.00 85.12 86 SER A O 1
ATOM 661 N N . LEU A 1 87 ? -8.303 -6.316 4.239 1.00 86.12 87 LEU A N 1
ATOM 662 C CA . LEU A 1 87 ? -9.648 -6.291 4.830 1.00 86.12 87 LEU A CA 1
ATOM 663 C C . LEU A 1 87 ? -10.556 -7.436 4.337 1.00 86.12 87 LEU A C 1
ATOM 665 O O . LEU A 1 87 ? -11.738 -7.473 4.676 1.00 86.12 87 LEU A O 1
ATOM 669 N N . ALA A 1 88 ? -10.034 -8.363 3.527 1.00 67.12 88 ALA A N 1
ATOM 670 C CA . ALA A 1 88 ? -10.806 -9.460 2.953 1.00 67.12 88 ALA A CA 1
ATOM 671 C C . ALA A 1 88 ? -11.248 -10.459 4.042 1.00 67.12 88 ALA A C 1
ATOM 673 O O . ALA A 1 88 ? -10.435 -11.223 4.556 1.00 67.12 88 ALA A O 1
ATOM 674 N N . GLY A 1 89 ? -12.538 -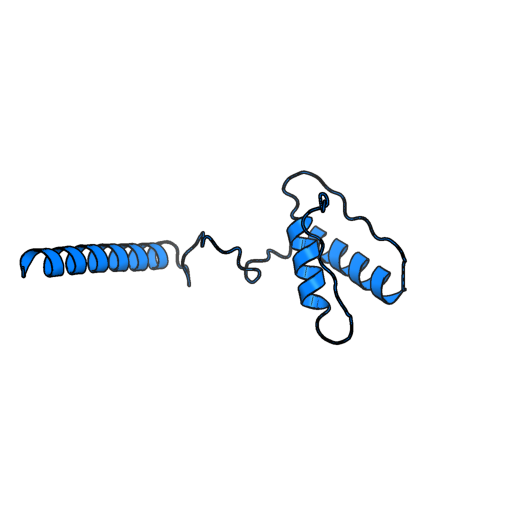10.450 4.383 1.00 73.12 89 GLY A N 1
ATOM 675 C CA . GLY A 1 89 ? -13.150 -11.415 5.302 1.00 73.12 89 GLY A CA 1
ATOM 676 C C . GLY A 1 89 ? -14.475 -10.921 5.875 1.00 73.12 89 GLY A C 1
ATOM 677 O O . GLY A 1 89 ? -15.498 -11.567 5.677 1.00 73.12 89 GLY A O 1
ATOM 678 N N . ASP A 1 90 ? -14.462 -9.728 6.477 1.00 76.81 90 ASP A N 1
ATOM 679 C CA . ASP A 1 90 ? -15.558 -9.260 7.346 1.00 76.81 90 ASP A CA 1
ATOM 680 C C . ASP A 1 90 ? -16.102 -7.865 6.986 1.00 76.81 90 ASP A C 1
ATOM 682 O O . ASP A 1 90 ? -16.954 -7.323 7.690 1.00 76.81 90 ASP A O 1
ATOM 686 N N . VAL A 1 91 ? -15.607 -7.243 5.909 1.00 84.69 91 VAL A N 1
ATOM 687 C CA . VAL A 1 91 ? -15.910 -5.841 5.582 1.00 84.69 91 VAL A CA 1
ATOM 688 C C . VAL A 1 91 ? -16.351 -5.700 4.130 1.00 84.69 91 VAL A C 1
ATOM 690 O O . VAL A 1 91 ? -15.700 -6.200 3.213 1.00 84.69 91 VAL A O 1
ATOM 693 N N . VAL A 1 92 ? -17.442 -4.965 3.908 1.00 87.50 92 VAL A N 1
ATOM 694 C CA . VAL A 1 92 ? -17.843 -4.535 2.564 1.00 87.50 92 VAL A CA 1
ATOM 695 C C . VAL A 1 92 ? -17.008 -3.319 2.181 1.00 87.50 92 VAL A C 1
ATOM 697 O O . VAL A 1 92 ? -17.064 -2.279 2.833 1.00 87.50 92 VAL A O 1
ATOM 700 N N . VAL A 1 93 ? -16.229 -3.451 1.112 1.00 88.44 93 VAL A N 1
ATOM 701 C CA . VAL A 1 93 ? -15.316 -2.410 0.637 1.00 88.44 93 VAL A CA 1
ATOM 702 C C . VAL A 1 93 ? -15.853 -1.795 -0.651 1.00 88.44 93 VAL A C 1
ATOM 704 O O . VAL A 1 93 ? -16.065 -2.497 -1.637 1.00 88.44 93 VAL A O 1
ATOM 707 N N . ALA A 1 94 ? -15.991 -0.469 -0.670 1.00 89.56 94 ALA A N 1
ATOM 708 C CA . ALA A 1 94 ? -16.190 0.310 -1.888 1.00 89.56 94 ALA A CA 1
ATOM 709 C C . ALA A 1 94 ? -14.919 1.117 -2.191 1.00 89.56 94 ALA A C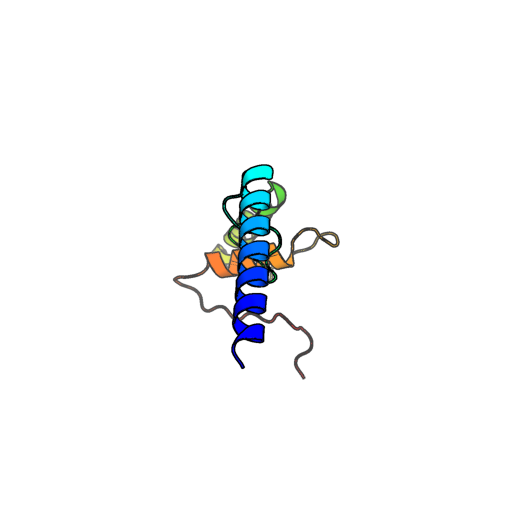 1
ATOM 711 O O . ALA A 1 94 ? -14.458 1.900 -1.361 1.00 89.56 94 ALA A O 1
ATOM 712 N N . TYR A 1 95 ? -14.341 0.929 -3.379 1.00 88.38 95 TYR A N 1
ATOM 713 C CA . TYR A 1 95 ? -13.152 1.658 -3.820 1.00 88.38 95 TYR A CA 1
ATOM 714 C C . TYR A 1 95 ? -13.507 2.651 -4.926 1.00 88.38 95 TYR A C 1
ATOM 716 O O . TYR A 1 95 ? -13.955 2.252 -5.999 1.00 88.38 95 TYR A O 1
ATOM 724 N N . LEU A 1 96 ? -13.273 3.940 -4.668 1.00 89.00 96 LEU A N 1
ATOM 725 C CA . LEU A 1 96 ? -13.491 5.028 -5.621 1.00 89.00 96 LEU A CA 1
ATOM 726 C C . LEU A 1 96 ? -12.129 5.587 -6.073 1.00 89.00 96 LEU A C 1
ATOM 728 O O . LEU A 1 96 ? -11.579 6.470 -5.415 1.00 89.00 96 LEU A O 1
ATOM 732 N N . PRO A 1 97 ? -11.537 5.070 -7.167 1.00 82.00 97 PRO A N 1
ATOM 733 C CA . PRO A 1 97 ? -10.240 5.540 -7.661 1.00 82.00 97 PRO A CA 1
ATOM 734 C C . PRO A 1 97 ? -10.302 6.924 -8.309 1.00 82.00 97 PRO A C 1
ATOM 736 O O . PRO A 1 97 ? -9.287 7.616 -8.357 1.00 82.00 97 PRO A O 1
ATOM 739 N N . ASN A 1 98 ? -11.466 7.301 -8.842 1.00 82.38 98 ASN A N 1
ATOM 740 C CA . ASN A 1 98 ? -11.675 8.561 -9.537 1.00 82.38 98 ASN A CA 1
ATOM 741 C C . ASN A 1 98 ? -12.635 9.445 -8.725 1.00 82.38 98 ASN A C 1
ATOM 743 O O . ASN A 1 98 ? -13.791 9.057 -8.556 1.00 82.38 98 ASN A O 1
ATOM 747 N N . PRO A 1 99 ? -12.188 10.618 -8.241 1.00 71.31 99 PRO A N 1
ATOM 748 C CA . PRO A 1 99 ? -13.060 11.557 -7.541 1.00 71.31 99 PRO A CA 1
ATOM 749 C C . PRO A 1 99 ? -14.042 12.276 -8.481 1.00 71.31 99 PRO A C 1
ATOM 751 O O . PRO A 1 99 ? -15.023 12.839 -8.010 1.00 71.31 99 PRO A O 1
ATOM 754 N N . TYR A 1 100 ? -13.802 12.251 -9.795 1.00 77.94 100 TYR A N 1
ATOM 755 C CA . TYR A 1 100 ? -14.693 12.797 -10.816 1.00 77.94 100 TYR A CA 1
ATOM 756 C C . TYR A 1 100 ? -15.604 11.689 -11.352 1.00 77.94 100 TYR A C 1
ATOM 758 O O . TYR A 1 100 ? -15.402 11.187 -12.461 1.00 77.94 100 TYR A O 1
ATOM 766 N N . LEU A 1 101 ? -16.576 11.260 -10.548 1.00 56.75 101 LEU A N 1
ATOM 767 C CA . LEU A 1 101 ? -17.761 10.606 -11.102 1.00 56.75 101 LEU A CA 1
ATOM 768 C C . LEU A 1 101 ? -18.690 11.716 -11.638 1.00 56.75 101 LEU A C 1
ATOM 770 O O . LEU A 1 101 ? -18.874 12.698 -10.915 1.00 56.75 101 LEU A O 1
ATOM 774 N N . PRO A 1 102 ? -19.214 11.618 -12.874 1.00 56.75 102 PRO A N 1
ATOM 775 C CA . PRO A 1 102 ? -20.289 12.499 -13.326 1.00 56.75 102 PRO A CA 1
ATOM 776 C C . PRO A 1 102 ? -21.566 12.312 -12.498 1.00 56.75 102 PRO A C 1
ATOM 778 O O . PRO A 1 102 ? -21.761 11.203 -11.945 1.00 56.75 102 PRO A O 1
#

Solvent-accessible surface area (backbone atoms only — not comparable to full-atom values): 6831 Å² total; per-residue (Å²): 133,72,70,63,60,56,54,51,52,51,53,50,52,53,50,52,51,51,50,53,50,50,28,61,74,70,71,43,96,62,81,81,84,58,94,65,89,61,76,88,73,63,77,80,46,67,72,57,51,54,52,48,52,51,53,55,48,40,57,75,72,62,59,91,80,86,86,91,84,79,65,90,89,69,48,64,71,58,52,52,54,52,50,60,68,70,47,75,86,89,60,93,82,86,85,77,91,60,91,80,67,130

Sequence (102 aa):
MATTATALNAAVKKLVFKLIMYLSFFSLQEMPFSLTPNTQFFCALQPHNEAMQVLLTALKMGEGFIKVTGEVGTGKTLLCRKLLNSLAGDVVVAYLPNPYLP